Protein AF-A0A2S9FRH2-F1 (afdb_monomer_lite)

Secondary structure (DSSP, 8-state):
----TT--BTTB-S---TT-STT-EEE----STTTT------BS---TT-TTS--SB-------------STT--SS-EEE-SS-EEE----SS--

Radius of gyration: 13.75 Å; chains: 1; bounding box: 31×33×33 Å

Structure (mmCIF, N/CA/C/O backbone):
data_AF-A0A2S9FRH2-F1
#
_entry.id   AF-A0A2S9FRH2-F1
#
loop_
_atom_site.group_PDB
_atom_site.id
_atom_site.type_symbol
_atom_site.label_atom_id
_atom_site.label_alt_id
_atom_site.label_comp_id
_atom_site.label_asym_id
_atom_site.label_entity_id
_atom_site.label_seq_id
_atom_site.pdbx_PDB_ins_code
_atom_site.Cartn_x
_atom_site.Cartn_y
_atom_site.Cartn_z
_atom_site.occupancy
_atom_site.B_iso_or_equiv
_atom_site.auth_seq_id
_atom_site.auth_comp_id
_atom_site.auth_asym_id
_atom_site.auth_atom_id
_atom_site.pdbx_PDB_model_num
ATOM 1 N N . GLU A 1 1 ? 12.657 -5.627 -12.841 1.00 84.38 1 GLU A N 1
ATOM 2 C CA . GLU A 1 1 ? 13.714 -5.045 -11.987 1.00 84.38 1 GLU A CA 1
ATOM 3 C C . GLU A 1 1 ? 13.446 -5.481 -10.554 1.00 84.38 1 GLU A C 1
ATOM 5 O O . GLU A 1 1 ? 12.294 -5.766 -10.246 1.00 84.38 1 GLU A O 1
ATOM 10 N N . VAL A 1 2 ? 14.473 -5.574 -9.715 1.00 90.25 2 VAL A N 1
ATOM 11 C CA . VAL A 1 2 ? 14.316 -5.771 -8.268 1.00 90.25 2 VAL A CA 1
ATOM 12 C C . VAL A 1 2 ? 14.610 -4.438 -7.600 1.00 90.25 2 VAL A C 1
ATOM 14 O O . VAL A 1 2 ? 15.645 -3.839 -7.887 1.00 90.25 2 VAL 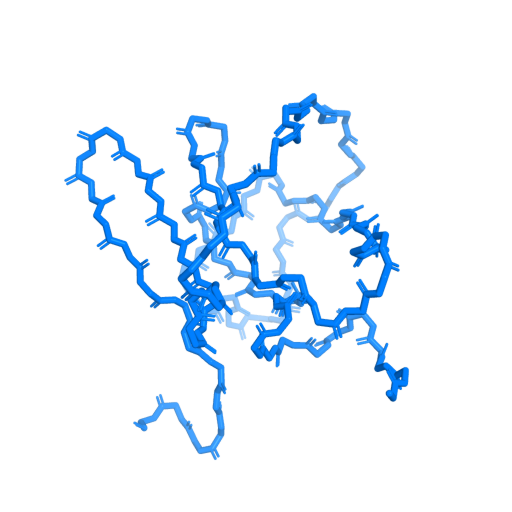A O 1
ATOM 17 N N . ARG A 1 3 ? 13.718 -3.982 -6.721 1.00 94.81 3 ARG A N 1
ATOM 18 C CA . ARG A 1 3 ? 13.918 -2.772 -5.920 1.00 94.81 3 ARG A CA 1
ATOM 19 C C . ARG A 1 3 ? 14.006 -3.115 -4.443 1.00 94.81 3 ARG A C 1
ATOM 21 O O . ARG A 1 3 ? 13.499 -4.145 -4.010 1.00 94.81 3 ARG A O 1
ATOM 28 N N . THR A 1 4 ? 14.691 -2.256 -3.695 1.00 97.38 4 THR A N 1
ATOM 29 C CA . THR A 1 4 ? 14.723 -2.336 -2.231 1.00 97.38 4 THR A CA 1
ATOM 30 C C . THR A 1 4 ? 13.320 -2.132 -1.658 1.00 97.38 4 THR A C 1
ATOM 32 O O . THR A 1 4 ? 12.522 -1.400 -2.245 1.00 97.38 4 THR A O 1
ATOM 35 N N . SER A 1 5 ? 13.032 -2.743 -0.507 1.00 97.44 5 SER A N 1
ATOM 36 C CA . SER A 1 5 ? 11.738 -2.608 0.171 1.00 97.44 5 SER A CA 1
ATOM 37 C C . SER A 1 5 ? 11.433 -1.175 0.610 1.00 97.44 5 SER A C 1
ATOM 39 O O . SER A 1 5 ? 10.267 -0.846 0.745 1.00 97.44 5 SER A O 1
ATOM 41 N N . LEU A 1 6 ? 12.454 -0.320 0.757 1.00 97.88 6 LEU A N 1
ATOM 42 C CA . LEU A 1 6 ? 12.328 1.081 1.186 1.00 97.88 6 LEU A CA 1
ATOM 43 C C . LEU A 1 6 ? 11.777 2.028 0.099 1.0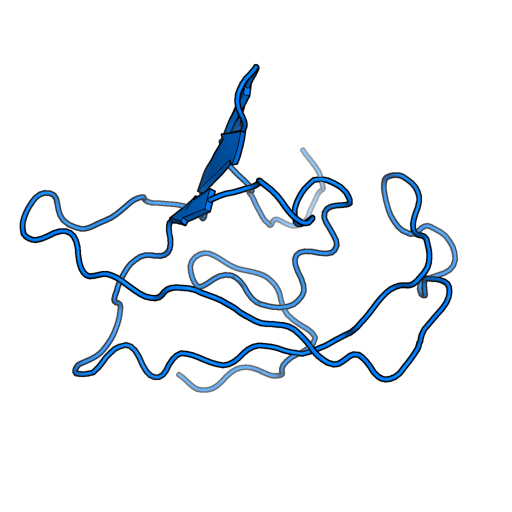0 97.88 6 LEU A C 1
ATOM 45 O O . LEU A 1 6 ? 11.582 3.212 0.343 1.00 97.88 6 LEU A O 1
ATOM 49 N N . VAL A 1 7 ? 11.601 1.561 -1.140 1.00 97.75 7 VAL A N 1
ATOM 50 C CA . VAL A 1 7 ? 11.173 2.425 -2.251 1.00 97.75 7 VAL A CA 1
ATOM 51 C C . VAL A 1 7 ? 9.694 2.198 -2.549 1.00 97.75 7 VAL A C 1
ATOM 53 O O . VAL A 1 7 ? 9.336 1.076 -2.918 1.00 97.75 7 VAL A O 1
ATOM 56 N N . PRO A 1 8 ? 8.851 3.243 -2.476 1.00 98.12 8 PRO A N 1
ATOM 57 C CA . PRO A 1 8 ? 7.525 3.201 -3.063 1.00 98.12 8 PRO A CA 1
ATOM 58 C C . PRO A 1 8 ? 7.547 3.577 -4.549 1.00 98.12 8 PRO A C 1
ATOM 60 O O . PRO A 1 8 ? 8.360 4.392 -4.993 1.00 98.12 8 PRO A O 1
ATOM 63 N N . ASP A 1 9 ? 6.655 2.971 -5.329 1.00 97.56 9 ASP A N 1
ATOM 64 C CA . ASP A 1 9 ? 6.425 3.285 -6.745 1.00 97.56 9 ASP A CA 1
ATOM 65 C C . ASP A 1 9 ? 5.079 2.671 -7.204 1.00 97.56 9 ASP A C 1
ATOM 67 O O . ASP A 1 9 ? 4.283 2.185 -6.402 1.00 97.56 9 ASP A O 1
ATOM 71 N N . VAL A 1 10 ? 4.834 2.599 -8.514 1.00 96.44 10 VAL A N 1
ATOM 72 C CA . VAL A 1 10 ? 3.644 1.996 -9.147 1.00 96.44 10 VAL A CA 1
ATOM 73 C C . VAL A 1 10 ? 3.334 0.550 -8.717 1.00 96.44 10 VAL A C 1
ATOM 75 O O . VAL A 1 10 ? 2.244 0.045 -8.986 1.00 96.44 10 VAL A O 1
ATOM 78 N N . PHE A 1 11 ? 4.281 -0.146 -8.080 1.00 96.38 11 PHE A N 1
ATOM 79 C CA . PHE A 1 11 ? 4.112 -1.503 -7.549 1.00 96.38 11 PHE A CA 1
ATOM 80 C C . PHE A 1 11 ? 3.667 -1.546 -6.076 1.00 96.38 11 PHE A C 1
ATOM 82 O O . PHE A 1 11 ? 3.512 -2.640 -5.537 1.00 96.38 11 PHE A O 1
ATOM 89 N N . GLY A 1 12 ? 3.462 -0.398 -5.425 1.00 97.69 12 GLY A N 1
ATOM 90 C CA . GLY A 1 12 ? 3.287 -0.302 -3.976 1.00 97.69 12 GLY A CA 1
ATOM 91 C C . GLY A 1 12 ? 4.624 0.008 -3.310 1.00 97.69 12 GLY A C 1
ATOM 92 O O . GLY A 1 12 ? 5.228 1.027 -3.624 1.00 97.69 12 GLY A O 1
ATOM 93 N N . GLY A 1 13 ? 5.107 -0.877 -2.436 1.00 97.69 13 GLY A N 1
ATOM 94 C CA . GLY A 1 13 ? 6.355 -0.680 -1.685 1.00 97.69 13 GLY A CA 1
ATOM 95 C C . GLY A 1 13 ? 6.138 0.083 -0.374 1.00 97.69 13 GLY A C 1
ATOM 96 O O . GLY A 1 13 ? 5.069 -0.046 0.222 1.00 97.69 13 GLY A O 1
ATOM 97 N N . ASN A 1 14 ? 7.140 0.861 0.052 1.00 98.44 14 ASN A N 1
ATOM 98 C CA . ASN A 1 14 ? 7.144 1.663 1.292 1.00 98.44 14 ASN A CA 1
ATOM 99 C C . ASN A 1 14 ? 6.234 2.898 1.181 1.00 98.44 14 ASN A C 1
ATOM 101 O O . ASN A 1 14 ? 6.704 4.027 1.061 1.00 98.44 14 ASN A O 1
ATOM 105 N N . MET A 1 15 ? 4.928 2.673 1.026 1.00 98.12 15 MET A N 1
ATOM 106 C CA . MET A 1 15 ? 3.967 3.748 0.755 1.00 98.12 15 MET A CA 1
ATOM 107 C C . MET A 1 15 ? 3.677 4.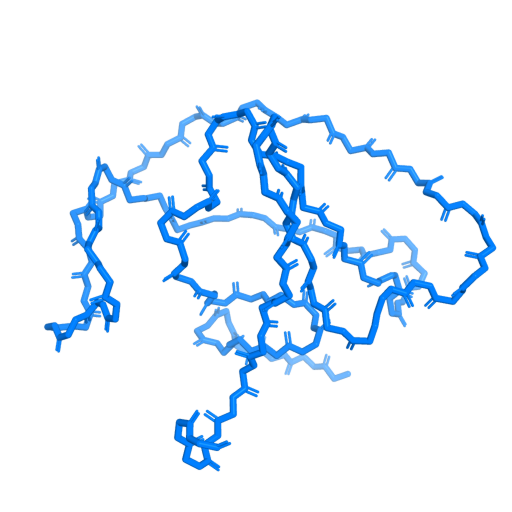611 1.982 1.00 98.12 15 MET A C 1
ATOM 109 O O . MET A 1 15 ? 3.260 5.749 1.796 1.00 98.12 15 MET A O 1
ATOM 113 N N . ASP A 1 16 ? 3.830 4.049 3.185 1.00 98.19 16 ASP A N 1
ATOM 114 C CA . ASP A 1 16 ? 3.682 4.718 4.483 1.00 98.19 16 ASP A CA 1
ATOM 115 C C . ASP A 1 16 ? 2.465 5.654 4.527 1.00 98.19 16 ASP A C 1
ATOM 117 O O . ASP A 1 16 ? 2.549 6.841 4.833 1.00 98.19 16 ASP A O 1
ATOM 121 N N . THR A 1 17 ? 1.304 5.101 4.175 1.00 97.38 17 THR A N 1
ATOM 122 C CA . THR A 1 17 ? 0.007 5.789 4.171 1.00 97.38 17 THR A CA 1
ATOM 123 C C . THR A 1 17 ? -0.815 5.276 5.355 1.00 97.38 17 THR A C 1
ATOM 125 O O . THR A 1 17 ? -1.115 4.077 5.401 1.00 97.38 17 THR A O 1
ATOM 128 N N . PRO A 1 18 ? -1.182 6.133 6.331 1.00 97.50 18 PRO A N 1
ATOM 129 C CA . PRO A 1 18 ? -1.967 5.719 7.498 1.00 97.50 18 PRO A CA 1
ATOM 130 C C . PRO A 1 18 ? -3.319 5.077 7.145 1.00 97.50 18 PRO A C 1
ATOM 132 O O . PRO A 1 18 ? -3.893 4.343 7.950 1.00 97.50 18 PRO A O 1
ATOM 135 N N . GLU A 1 19 ? -3.824 5.323 5.936 1.00 97.75 19 GLU A N 1
ATOM 136 C CA . GLU A 1 19 ? -5.049 4.747 5.390 1.00 97.75 19 GLU A CA 1
ATOM 137 C C . GLU A 1 19 ? -4.930 3.261 5.023 1.00 97.75 19 GLU A C 1
ATOM 139 O O . GLU A 1 19 ? -5.960 2.598 4.874 1.00 97.75 19 GLU A O 1
ATOM 144 N N . MET A 1 20 ? -3.716 2.702 4.912 1.00 97.12 20 MET A N 1
ATOM 145 C CA . MET A 1 20 ? -3.498 1.257 4.761 1.00 97.12 20 MET A CA 1
ATOM 146 C C . MET A 1 20 ? -3.714 0.534 6.099 1.00 97.12 20 MET A C 1
ATOM 148 O O . MET A 1 20 ? -2.798 -0.014 6.710 1.00 97.12 20 MET A O 1
ATOM 152 N N . ALA A 1 21 ? -4.958 0.539 6.562 1.00 97.00 21 ALA A N 1
ATOM 153 C CA . ALA A 1 21 ? -5.372 -0.026 7.836 1.00 97.00 21 ALA A CA 1
ATOM 154 C C . ALA A 1 21 ? -6.443 -1.112 7.653 1.00 97.00 21 ALA A C 1
ATOM 156 O O . ALA A 1 21 ? -6.968 -1.342 6.561 1.00 97.00 21 ALA A O 1
ATOM 157 N N . ALA A 1 22 ? -6.788 -1.796 8.746 1.00 97.31 22 ALA A N 1
ATOM 158 C CA . ALA A 1 22 ? -7.873 -2.771 8.742 1.00 97.31 22 ALA A CA 1
ATOM 159 C C . ALA A 1 22 ? -9.179 -2.140 8.219 1.00 97.31 22 ALA A C 1
ATOM 161 O O . ALA A 1 22 ? -9.596 -1.084 8.688 1.00 97.31 22 ALA A O 1
ATOM 162 N N . GLY A 1 23 ? -9.821 -2.810 7.258 1.00 97.94 23 GLY A N 1
ATOM 163 C CA . GLY A 1 23 ? -11.016 -2.314 6.566 1.00 97.94 23 GLY A CA 1
ATOM 164 C C . GLY A 1 23 ? -10.732 -1.630 5.224 1.00 97.94 23 GLY A C 1
ATOM 165 O O . GLY A 1 23 ? -11.659 -1.467 4.437 1.00 97.94 23 GLY A O 1
ATOM 166 N N . ALA A 1 24 ? -9.477 -1.288 4.916 1.00 98.50 24 ALA A N 1
ATOM 167 C CA . ALA A 1 24 ? -9.103 -0.801 3.593 1.00 98.50 24 ALA A CA 1
ATOM 168 C C . ALA A 1 24 ? -8.869 -1.957 2.606 1.00 98.50 24 ALA A C 1
ATOM 170 O O . ALA A 1 24 ? -8.299 -2.994 2.952 1.00 98.50 24 ALA A O 1
ATOM 171 N N . THR A 1 25 ? -9.258 -1.749 1.349 1.00 98.56 25 THR A N 1
ATOM 172 C CA . THR A 1 25 ? -8.867 -2.597 0.217 1.00 98.56 25 THR A CA 1
ATOM 173 C C . THR A 1 25 ? -7.799 -1.883 -0.600 1.00 98.56 25 THR A C 1
ATOM 175 O O . THR A 1 25 ? -8.010 -0.756 -1.046 1.00 98.56 25 THR A O 1
ATOM 178 N N . CYS A 1 26 ? -6.658 -2.540 -0.827 1.00 98.25 26 CYS A N 1
ATOM 179 C CA . CYS A 1 26 ? -5.607 -2.037 -1.708 1.00 98.25 26 CYS A CA 1
ATOM 180 C C . CYS A 1 26 ? -5.638 -2.738 -3.067 1.00 98.25 26 CYS A C 1
ATOM 182 O O . CYS A 1 26 ? -5.598 -3.965 -3.154 1.00 98.25 26 CYS A O 1
ATOM 184 N N . TYR A 1 27 ? -5.636 -1.944 -4.135 1.00 98.12 27 TYR A N 1
ATOM 185 C CA . TYR A 1 27 ? -5.544 -2.424 -5.504 1.00 98.12 27 TYR A CA 1
ATOM 186 C C . TYR A 1 27 ? -4.153 -2.157 -6.067 1.00 98.12 27 TYR A C 1
ATOM 188 O O . TYR A 1 27 ? -3.759 -1.008 -6.279 1.00 98.12 27 TYR A O 1
ATOM 196 N N . LEU A 1 28 ? -3.444 -3.239 -6.379 1.00 97.88 28 LEU A N 1
ATOM 197 C CA . LEU A 1 28 ? -2.133 -3.220 -7.019 1.00 97.88 28 LEU A CA 1
ATOM 198 C C . LEU A 1 28 ? -2.222 -3.825 -8.420 1.00 97.88 28 LEU A C 1
ATOM 200 O O . LEU A 1 28 ? -2.969 -4.775 -8.668 1.00 97.88 28 LEU A O 1
ATOM 204 N N . ARG A 1 29 ? -1.437 -3.292 -9.360 1.00 97.12 29 ARG A N 1
ATOM 205 C CA . ARG A 1 29 ? -1.294 -3.896 -10.688 1.00 97.12 29 ARG A CA 1
ATOM 206 C C . ARG A 1 29 ? -0.410 -5.141 -10.604 1.00 97.12 29 ARG A C 1
ATOM 208 O O . ARG A 1 29 ? 0.693 -5.104 -10.066 1.00 97.12 29 ARG A O 1
ATOM 215 N N . VAL A 1 30 ? -0.850 -6.228 -11.236 1.00 96.88 30 VAL A N 1
ATOM 216 C CA . VAL A 1 30 ? -0.010 -7.412 -11.464 1.00 96.88 30 VAL A CA 1
ATOM 217 C C . VAL A 1 30 ? 0.987 -7.108 -12.584 1.00 96.88 30 VAL A C 1
ATOM 219 O O . VAL A 1 30 ? 0.641 -7.155 -13.762 1.00 96.88 30 VAL A O 1
ATOM 222 N N . ASN A 1 31 ? 2.225 -6.780 -12.212 1.00 94.19 31 ASN A N 1
ATOM 223 C CA . ASN A 1 31 ? 3.285 -6.411 -13.162 1.00 94.19 31 ASN A CA 1
ATOM 224 C C . ASN A 1 31 ? 4.050 -7.621 -13.725 1.00 94.19 31 ASN A C 1
ATOM 226 O O . ASN A 1 31 ? 4.681 -7.526 -14.776 1.00 94.19 31 ASN A O 1
ATOM 230 N N . VAL A 1 32 ? 4.008 -8.756 -13.024 1.00 94.94 32 VAL A N 1
ATOM 231 C CA . VAL A 1 32 ? 4.714 -9.995 -13.381 1.00 94.94 32 VAL A CA 1
ATOM 232 C C . VAL A 1 32 ? 3.829 -11.221 -13.126 1.00 94.94 32 VAL A C 1
ATOM 234 O O . VAL A 1 32 ? 2.917 -11.150 -12.295 1.00 94.94 32 VAL A O 1
ATOM 237 N N . PRO A 1 33 ? 4.069 -12.360 -13.808 1.00 96.12 33 PRO A N 1
ATOM 238 C CA . PRO A 1 33 ? 3.331 -13.595 -13.557 1.00 96.12 33 PRO A CA 1
ATOM 239 C C . PRO A 1 33 ? 3.343 -13.988 -12.075 1.00 96.12 33 PRO A C 1
ATOM 241 O O . PRO A 1 33 ? 4.385 -13.972 -11.428 1.00 96.12 33 PRO A O 1
ATOM 244 N N . GLY A 1 34 ? 2.170 -14.334 -11.540 1.00 96.12 34 GLY A N 1
ATOM 245 C CA . GLY A 1 34 ? 2.006 -14.713 -10.133 1.00 96.12 34 GLY A CA 1
ATOM 246 C C . GLY A 1 34 ? 1.989 -13.546 -9.140 1.00 96.12 34 GLY A C 1
ATOM 247 O O . GLY A 1 34 ? 1.868 -13.805 -7.948 1.00 96.12 34 GLY A O 1
ATOM 248 N N . ALA A 1 35 ? 2.082 -12.294 -9.611 1.00 96.12 35 ALA A N 1
ATOM 249 C CA . ALA A 1 35 ? 2.109 -11.044 -8.836 1.00 96.12 35 ALA A CA 1
ATOM 250 C C . ALA A 1 35 ? 3.297 -10.869 -7.874 1.00 96.12 35 ALA A C 1
ATOM 252 O O . ALA A 1 35 ? 3.768 -9.748 -7.728 1.00 96.12 35 ALA A O 1
ATOM 253 N N . LEU A 1 36 ? 3.802 -11.955 -7.277 1.00 96.62 36 LEU A N 1
ATOM 254 C CA . LEU A 1 36 ? 4.878 -11.965 -6.282 1.00 96.62 36 LEU A CA 1
ATOM 255 C C . LEU A 1 36 ? 4.577 -11.027 -5.101 1.00 96.62 36 LEU A C 1
ATOM 257 O O . LEU A 1 36 ? 5.416 -10.228 -4.699 1.00 96.62 36 LEU A O 1
ATOM 261 N N . PHE A 1 37 ? 3.352 -11.112 -4.573 1.00 96.88 37 PHE A N 1
ATOM 262 C CA . PHE A 1 37 ? 2.891 -10.268 -3.472 1.00 96.88 37 PHE A CA 1
ATOM 263 C C . PHE A 1 37 ? 3.675 -10.528 -2.176 1.00 96.88 37 PHE A C 1
ATOM 265 O O . PHE A 1 37 ? 3.871 -11.675 -1.774 1.00 96.88 37 PHE A O 1
ATOM 272 N N . SER A 1 38 ? 4.063 -9.444 -1.507 1.00 96.62 38 SER A N 1
ATOM 273 C CA . SER A 1 38 ? 4.708 -9.429 -0.194 1.00 96.62 38 SER A CA 1
ATOM 274 C C . SER A 1 38 ? 4.187 -8.248 0.626 1.00 96.62 38 SER A C 1
ATOM 276 O O . SER A 1 38 ? 3.886 -7.202 0.054 1.00 96.62 38 SER A O 1
ATOM 278 N N . LEU A 1 39 ? 4.129 -8.401 1.949 1.00 97.25 39 LEU A N 1
ATOM 279 C CA . LEU A 1 39 ? 3.664 -7.388 2.900 1.00 97.25 39 LEU A CA 1
ATOM 280 C C . LEU A 1 39 ? 4.570 -7.386 4.141 1.00 97.25 39 LEU A C 1
ATOM 282 O O . LEU A 1 39 ? 5.041 -8.448 4.553 1.00 97.25 39 LEU A O 1
ATOM 286 N N . GLY A 1 40 ? 4.797 -6.214 4.731 1.00 97.44 40 GLY A N 1
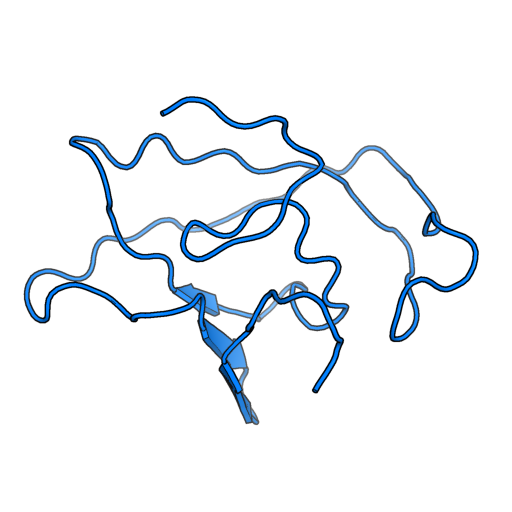ATOM 287 C CA . GLY A 1 40 ? 5.617 -6.016 5.926 1.00 97.44 40 GLY A CA 1
ATOM 288 C C . GLY A 1 40 ? 5.471 -4.592 6.465 1.00 97.44 40 GLY A C 1
ATOM 289 O O . GLY A 1 40 ? 4.552 -3.897 6.050 1.00 97.44 40 GLY A O 1
ATOM 290 N N . ASP A 1 41 ? 6.388 -4.205 7.352 1.00 98.25 41 ASP A N 1
ATOM 291 C CA . ASP A 1 41 ? 6.484 -2.870 7.967 1.00 98.25 41 ASP A CA 1
ATOM 292 C C . ASP A 1 41 ? 5.255 -2.465 8.804 1.00 98.25 41 ASP A C 1
ATOM 294 O O . ASP A 1 41 ? 4.371 -1.724 8.389 1.00 98.25 41 ASP A O 1
ATOM 298 N N . GLY A 1 42 ? 5.135 -3.071 9.988 1.00 97.62 42 GLY A N 1
ATOM 299 C CA . GLY A 1 42 ? 3.986 -2.858 10.863 1.00 97.62 42 GLY A CA 1
ATOM 300 C C . GLY A 1 42 ? 4.126 -1.600 11.717 1.00 97.62 42 GLY A C 1
ATOM 301 O O . GLY A 1 42 ? 5.000 -1.534 12.578 1.00 97.62 42 GLY A O 1
ATOM 302 N N . HIS A 1 43 ? 3.198 -0.652 11.572 1.00 98.50 43 HIS A N 1
ATOM 303 C CA . HIS A 1 43 ? 3.163 0.580 12.371 1.00 98.50 43 HIS A CA 1
ATOM 304 C C . HIS A 1 43 ? 2.024 0.560 13.390 1.00 98.50 43 HIS A C 1
ATOM 306 O O . HIS A 1 43 ? 0.850 0.604 13.025 1.00 98.50 43 HIS A O 1
ATOM 312 N N . TYR A 1 44 ? 2.324 0.556 14.693 1.00 97.56 44 TYR A N 1
ATOM 313 C CA . TYR A 1 44 ? 1.274 0.681 15.719 1.00 97.56 44 TYR A CA 1
ATOM 314 C C . TYR A 1 44 ? 0.577 2.043 15.671 1.00 97.56 44 TYR A C 1
ATOM 316 O O . TYR A 1 44 ? -0.580 2.168 16.078 1.00 97.56 44 TYR A O 1
ATOM 324 N N . ARG A 1 45 ? 1.297 3.068 15.204 1.00 97.06 45 ARG A N 1
ATOM 325 C CA . ARG A 1 45 ? 0.763 4.395 14.918 1.00 97.06 45 ARG A CA 1
ATOM 326 C C . ARG A 1 45 ? 1.718 5.167 14.016 1.00 97.06 45 ARG A C 1
ATOM 328 O O . ARG A 1 45 ? 2.911 5.214 14.301 1.00 97.06 45 ARG A O 1
ATOM 335 N N . GLN A 1 46 ? 1.156 5.848 13.027 1.00 98.44 46 GLN A N 1
ATOM 336 C CA . GLN A 1 46 ? 1.8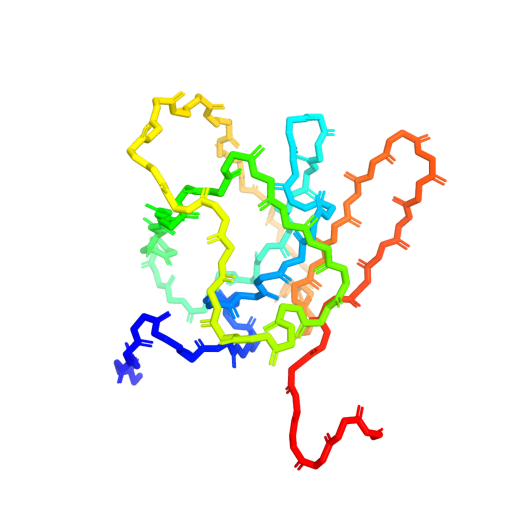45 6.792 12.155 1.00 98.44 46 GLN A CA 1
ATOM 337 C C . GLN A 1 46 ? 0.971 8.045 11.969 1.00 98.44 46 GLN A C 1
ATOM 339 O O . GLN A 1 46 ? -0.251 7.976 12.101 1.00 98.44 46 GLN A O 1
ATOM 344 N N . GLY A 1 47 ? 1.594 9.199 11.723 1.00 97.94 47 GLY A N 1
ATOM 345 C CA . GLY A 1 47 ? 0.911 10.408 11.255 1.00 97.94 47 GLY A CA 1
ATOM 346 C C . GLY A 1 47 ? 1.300 10.744 9.815 1.00 97.94 47 GLY A C 1
ATOM 347 O O . GLY A 1 47 ? 2.271 10.197 9.297 1.00 97.94 47 GLY A O 1
ATOM 348 N N . GLU A 1 48 ? 0.576 11.673 9.194 1.00 97.88 48 GLU A N 1
ATOM 349 C CA . GLU A 1 48 ? 0.845 12.091 7.814 1.00 97.88 48 GLU A CA 1
ATOM 350 C C . GLU A 1 48 ? 2.303 12.511 7.587 1.00 97.88 48 GLU A C 1
ATOM 352 O O . GLU A 1 48 ? 2.860 13.334 8.322 1.00 97.88 48 GLU A O 1
ATOM 357 N N . GLY A 1 49 ? 2.904 11.941 6.542 1.00 97.00 49 GLY A N 1
ATOM 358 C CA . GLY A 1 49 ? 4.242 12.273 6.059 1.00 97.00 49 GLY A CA 1
ATOM 359 C C . GLY A 1 49 ? 5.413 11.688 6.846 1.00 97.00 49 GLY A C 1
ATOM 360 O O . GLY A 1 49 ? 6.542 11.956 6.449 1.00 97.00 49 GLY A O 1
ATOM 361 N N . GLU A 1 50 ? 5.175 10.954 7.943 1.00 97.81 50 GLU A N 1
ATOM 362 C CA . GLU A 1 50 ? 6.216 10.229 8.698 1.00 97.81 50 GLU A CA 1
ATOM 363 C C . GLU A 1 50 ? 7.499 11.064 8.921 1.00 97.81 50 GLU A C 1
ATOM 365 O O . GLU A 1 50 ? 8.628 10.637 8.707 1.00 97.81 50 GLU A O 1
ATOM 370 N N . SER A 1 51 ? 7.329 12.333 9.300 1.00 97.62 51 SER A N 1
ATOM 371 C CA . SER A 1 51 ? 8.379 13.351 9.107 1.00 97.62 51 SER A CA 1
ATOM 372 C C . SER A 1 51 ? 9.716 13.095 9.821 1.00 97.62 51 SER A C 1
ATOM 374 O O . SER A 1 51 ? 10.746 13.612 9.389 1.00 97.62 51 SER A O 1
ATOM 376 N N . CYS A 1 52 ? 9.726 12.319 10.908 1.00 97.44 52 CYS A N 1
ATOM 377 C CA . CYS A 1 52 ? 10.955 11.927 11.602 1.00 97.44 52 CYS A CA 1
ATOM 378 C C . CYS A 1 52 ? 11.657 10.701 10.988 1.00 97.44 52 CYS A C 1
ATOM 380 O O . CYS A 1 52 ? 12.740 10.347 11.450 1.00 97.44 52 CYS A O 1
ATOM 382 N N . GLY A 1 53 ? 11.064 10.092 9.957 1.00 97.88 53 GLY A N 1
ATOM 383 C CA . GLY A 1 53 ? 11.596 8.982 9.166 1.00 97.88 53 GLY A CA 1
ATOM 384 C C . GLY A 1 53 ? 11.240 7.578 9.656 1.00 97.88 53 GLY A C 1
ATOM 385 O O . GLY A 1 53 ? 11.743 6.627 9.071 1.00 97.88 53 GLY A O 1
ATOM 386 N N . THR A 1 54 ? 10.468 7.453 10.738 1.00 98.25 54 THR A N 1
ATOM 387 C CA . THR A 1 54 ? 9.950 6.176 11.261 1.00 98.25 54 THR A CA 1
ATOM 388 C C . THR A 1 54 ? 8.619 6.402 11.972 1.00 98.25 54 THR A C 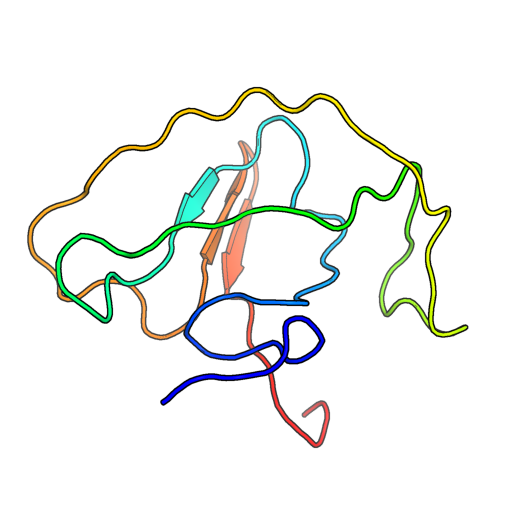1
ATOM 390 O O . THR A 1 54 ? 8.423 7.456 12.598 1.00 98.25 54 THR A O 1
ATOM 393 N N . ALA A 1 55 ? 7.771 5.383 12.012 1.00 98.38 55 ALA A N 1
ATOM 394 C CA . ALA A 1 55 ? 6.563 5.337 12.816 1.00 98.38 55 ALA A CA 1
ATOM 395 C C . ALA A 1 55 ? 6.826 4.722 14.207 1.00 98.38 55 ALA A C 1
ATOM 397 O O . ALA A 1 55 ? 7.959 4.595 14.683 1.00 98.38 55 ALA A O 1
ATOM 398 N N . VAL A 1 56 ? 5.755 4.342 14.914 1.00 98.38 56 VAL A N 1
ATOM 399 C CA . VAL A 1 56 ? 5.869 3.426 16.058 1.00 98.38 56 VAL A CA 1
ATOM 400 C C . VAL A 1 56 ? 5.972 1.993 15.524 1.00 98.38 56 VAL A C 1
ATOM 402 O O . VAL A 1 56 ? 4.963 1.293 15.420 1.00 98.38 56 VAL A O 1
ATOM 405 N N . GLU A 1 57 ? 7.191 1.582 15.186 1.00 98.50 57 GLU A N 1
ATOM 406 C CA . GLU A 1 57 ? 7.490 0.294 14.546 1.00 98.50 57 GLU A CA 1
ATOM 407 C C . GLU A 1 57 ? 7.213 -0.926 15.432 1.00 98.50 57 GLU A C 1
ATOM 409 O O . GLU A 1 57 ? 7.535 -0.948 16.627 1.00 98.50 57 GLU A O 1
ATOM 414 N N . GLY A 1 58 ? 6.677 -1.995 14.838 1.00 97.25 58 GLY A N 1
ATOM 415 C CA . GLY A 1 58 ? 6.424 -3.242 15.548 1.00 97.25 58 GLY A CA 1
ATOM 416 C C . GLY A 1 58 ? 6.099 -4.445 14.666 1.00 97.25 58 GLY A C 1
ATOM 417 O O . GLY A 1 58 ? 5.549 -4.342 13.574 1.00 97.25 58 GLY A O 1
ATOM 418 N N . ALA A 1 59 ? 6.407 -5.640 15.176 1.00 97.62 59 ALA A N 1
ATOM 419 C CA . ALA A 1 59 ? 5.973 -6.881 14.545 1.00 97.62 59 ALA A CA 1
ATOM 420 C C . ALA A 1 59 ? 4.444 -7.021 14.632 1.00 97.62 59 ALA A C 1
ATOM 422 O O . ALA A 1 59 ? 3.859 -6.859 15.704 1.00 97.62 59 ALA A O 1
ATOM 423 N N . MET A 1 60 ? 3.804 -7.387 13.522 1.00 96.25 60 MET A N 1
ATOM 424 C CA . MET A 1 60 ? 2.353 -7.545 13.444 1.00 96.25 60 MET A CA 1
ATOM 425 C C . MET A 1 60 ? 1.952 -8.904 12.884 1.00 96.25 60 MET A C 1
ATOM 427 O O . MET A 1 60 ? 2.585 -9.436 11.976 1.00 96.25 60 MET A O 1
ATOM 431 N N . ASN A 1 61 ? 0.841 -9.430 13.399 1.00 96.69 61 ASN A N 1
ATOM 432 C CA . ASN A 1 61 ? 0.124 -10.540 12.783 1.00 96.69 61 ASN A CA 1
ATOM 433 C C . ASN A 1 61 ? -1.061 -9.963 12.012 1.00 96.69 61 ASN A C 1
ATOM 435 O O . ASN A 1 61 ? -2.016 -9.479 12.620 1.00 96.69 61 ASN A O 1
ATOM 439 N N . VAL A 1 62 ? -0.994 -10.009 10.684 1.00 95.88 62 VAL A N 1
ATOM 440 C CA . VAL A 1 62 ? -2.018 -9.443 9.800 1.00 95.88 62 VAL A CA 1
ATOM 441 C C . VAL A 1 62 ? -2.716 -10.573 9.051 1.00 95.88 62 VAL A C 1
ATOM 443 O O . VAL A 1 62 ? -2.070 -11.487 8.545 1.00 95.88 62 VAL A O 1
ATOM 446 N N . THR A 1 63 ? -4.045 -10.516 8.980 1.00 97.94 63 THR A N 1
ATOM 447 C CA . THR A 1 63 ? -4.841 -11.378 8.098 1.00 97.94 63 THR A CA 1
ATOM 448 C C . THR A 1 63 ? -5.315 -10.545 6.920 1.00 97.94 63 THR A C 1
ATOM 450 O O . THR A 1 63 ? -5.961 -9.519 7.118 1.00 97.94 63 THR A O 1
ATOM 453 N N . VAL A 1 64 ? -5.006 -10.991 5.705 1.00 97.81 64 VAL A N 1
ATOM 454 C CA . VAL A 1 64 ? -5.432 -10.340 4.463 1.00 97.81 64 VAL A CA 1
ATOM 455 C C . VAL A 1 64 ? -6.181 -11.328 3.579 1.00 97.81 64 VAL A C 1
ATOM 457 O O . VAL A 1 64 ? -5.912 -12.530 3.609 1.00 97.81 64 VAL A O 1
ATOM 460 N N . ILE A 1 65 ? -7.102 -10.811 2.771 1.00 98.44 65 ILE A N 1
ATOM 461 C CA . ILE A 1 65 ? -7.709 -11.545 1.661 1.00 98.44 65 ILE A CA 1
ATOM 462 C C . ILE A 1 65 ? -7.040 -11.043 0.386 1.00 98.44 65 ILE A C 1
ATOM 464 O O . ILE A 1 65 ? -6.960 -9.839 0.161 1.00 98.44 65 ILE A O 1
ATOM 468 N N . VAL A 1 66 ? -6.556 -11.969 -0.438 1.00 98.12 66 VAL A N 1
ATOM 469 C CA . VAL A 1 66 ? -5.966 -11.652 -1.740 1.00 98.12 66 VAL A CA 1
ATOM 470 C C . VAL A 1 66 ? -6.875 -12.218 -2.818 1.00 98.12 66 VAL A C 1
ATOM 472 O O . VAL A 1 66 ? -7.117 -13.424 -2.850 1.00 98.12 66 VAL A O 1
ATOM 475 N N . ASP A 1 67 ? -7.354 -11.346 -3.700 1.00 97.88 67 ASP A N 1
ATOM 476 C CA . ASP A 1 67 ? -8.184 -11.709 -4.848 1.00 97.88 67 ASP A CA 1
ATOM 477 C C . ASP A 1 67 ? -7.626 -11.089 -6.140 1.00 97.88 67 ASP A C 1
ATOM 479 O O . ASP A 1 67 ? -6.830 -10.146 -6.112 1.00 97.88 67 ASP A O 1
ATOM 483 N N . LEU A 1 68 ? -8.010 -11.645 -7.289 1.00 97.06 68 LEU A N 1
ATOM 484 C CA . LEU A 1 68 ? -7.503 -11.263 -8.599 1.00 97.06 68 LEU A CA 1
ATOM 485 C C . LEU A 1 68 ? -8.615 -10.755 -9.513 1.00 97.06 68 LEU A C 1
ATOM 487 O O . LEU A 1 68 ? -9.359 -11.525 -10.120 1.00 97.06 68 LEU A O 1
ATOM 491 N N . ILE A 1 69 ? -8.613 -9.444 -9.736 1.00 96.88 69 ILE A N 1
ATOM 492 C CA . ILE A 1 69 ? -9.460 -8.803 -10.741 1.00 96.88 69 ILE A CA 1
ATOM 493 C C . ILE A 1 69 ? -8.842 -9.017 -12.129 1.00 96.88 69 ILE A C 1
ATOM 495 O O . ILE A 1 69 ? -7.707 -8.620 -12.401 1.00 96.88 69 ILE A O 1
ATOM 499 N N . LYS A 1 70 ? -9.589 -9.672 -13.023 1.00 95.56 70 LYS A N 1
ATOM 500 C CA . LYS A 1 70 ? -9.178 -9.924 -14.413 1.00 95.56 70 LYS A CA 1
ATOM 501 C C . LYS A 1 70 ? -9.642 -8.793 -15.334 1.00 95.56 70 LYS A C 1
ATOM 503 O O . LYS A 1 70 ? -10.736 -8.263 -15.176 1.00 95.56 70 LYS A O 1
ATOM 508 N N . GLY A 1 71 ? -8.843 -8.497 -16.359 1.00 88.38 71 GLY A N 1
ATOM 509 C CA . GLY A 1 71 ? -9.134 -7.430 -17.324 1.00 88.38 71 GLY A CA 1
ATOM 510 C C . GLY A 1 71 ? -8.699 -6.039 -16.839 1.00 88.38 71 GLY A C 1
ATOM 511 O O . GLY A 1 71 ? -8.240 -5.871 -15.716 1.00 88.38 71 GLY A O 1
ATOM 512 N N . GLY A 1 72 ? -8.765 -5.034 -17.718 1.00 81.06 72 GLY A N 1
ATOM 513 C CA . GLY A 1 72 ? -8.551 -3.623 -17.352 1.00 81.06 72 GLY A CA 1
ATOM 514 C C . GLY A 1 72 ? -7.107 -3.176 -17.074 1.00 81.06 72 GLY A C 1
ATOM 515 O O . GLY A 1 72 ? -6.901 -2.016 -16.736 1.00 81.06 72 GLY A O 1
ATOM 516 N N . GLY A 1 73 ? -6.104 -4.053 -17.205 1.00 87.06 73 GLY A N 1
ATOM 517 C CA . GLY A 1 73 ? -4.678 -3.704 -17.076 1.00 87.06 73 GLY A CA 1
ATOM 518 C C . GLY A 1 73 ? -4.208 -3.312 -15.666 1.00 87.06 73 GLY A C 1
ATOM 519 O O . GLY A 1 73 ? -3.017 -3.091 -15.474 1.00 87.06 73 GLY A O 1
ATOM 520 N N . GLY A 1 74 ? -5.104 -3.244 -14.678 1.00 93.38 74 GLY A N 1
ATOM 521 C CA . GLY A 1 74 ? -4.809 -2.768 -13.324 1.00 93.38 74 GLY A CA 1
ATOM 522 C C . GLY A 1 74 ? -4.574 -1.250 -13.248 1.00 93.38 74 GLY A C 1
ATOM 523 O O . GLY A 1 74 ? -4.337 -0.592 -14.272 1.00 93.38 74 GLY A O 1
ATOM 524 N N . PRO A 1 75 ? -4.628 -0.663 -12.041 1.00 95.88 75 PRO A N 1
ATOM 525 C CA . PRO A 1 75 ? -4.496 0.778 -11.882 1.00 95.88 75 PRO A CA 1
ATOM 526 C C . PRO A 1 75 ? -3.070 1.245 -12.231 1.00 95.88 75 PRO A C 1
ATOM 528 O O . PRO A 1 75 ? -2.118 0.473 -12.154 1.00 95.88 75 PRO A O 1
ATOM 531 N N . ALA A 1 76 ? -2.923 2.496 -12.681 1.00 95.62 76 ALA A N 1
ATOM 532 C CA . ALA A 1 76 ? -1.611 3.059 -13.030 1.00 95.62 76 ALA A CA 1
ATOM 533 C C . ALA A 1 76 ? -0.713 3.276 -11.800 1.00 95.62 76 ALA A C 1
ATOM 535 O O . ALA A 1 76 ? 0.495 3.098 -11.892 1.00 95.62 76 ALA A O 1
ATOM 536 N N . TRP A 1 77 ? -1.339 3.609 -10.674 1.00 98.19 77 TRP A N 1
ATOM 537 C CA . TRP A 1 77 ? -0.759 3.767 -9.344 1.00 98.19 77 TRP A CA 1
ATOM 538 C C . TRP A 1 77 ? -1.588 2.947 -8.350 1.00 98.19 77 TRP A C 1
ATOM 540 O O . TRP A 1 77 ? -2.767 2.708 -8.641 1.00 98.19 77 TRP A O 1
ATOM 550 N N . PRO A 1 78 ? -1.034 2.523 -7.201 1.00 98.31 78 PRO A N 1
ATOM 551 C CA . PRO A 1 78 ? -1.815 1.884 -6.150 1.00 98.31 78 PRO A CA 1
ATOM 552 C C . PRO A 1 78 ? -3.069 2.693 -5.802 1.00 98.31 78 PRO A C 1
ATOM 554 O O . PRO A 1 78 ? -3.057 3.927 -5.784 1.00 98.31 78 PRO A O 1
ATOM 557 N N . ARG A 1 79 ? -4.175 1.996 -5.546 1.00 98.25 79 ARG A N 1
ATOM 558 C CA . ARG A 1 79 ? -5.418 2.618 -5.074 1.00 98.25 79 ARG A CA 1
ATOM 559 C C . ARG A 1 79 ? -5.828 2.025 -3.747 1.00 98.25 79 ARG A C 1
ATOM 561 O O . ARG A 1 79 ? -5.633 0.830 -3.536 1.00 98.25 79 ARG A O 1
ATOM 568 N N . LEU A 1 80 ? -6.436 2.852 -2.910 1.00 98.56 80 LEU A N 1
ATOM 569 C CA . LEU A 1 80 ? -7.080 2.421 -1.678 1.00 98.56 80 LEU A CA 1
ATOM 570 C C . LEU A 1 80 ? -8.571 2.720 -1.762 1.00 98.56 80 LEU A C 1
ATOM 572 O O . LEU A 1 80 ? -8.989 3.737 -2.320 1.00 98.56 80 LEU A O 1
ATOM 576 N N . GLU A 1 81 ? -9.358 1.824 -1.195 1.00 98.62 81 GLU A N 1
ATOM 577 C CA . GLU A 1 81 ? -10.791 1.982 -1.018 1.00 98.62 81 GLU A CA 1
ATOM 578 C C . GLU A 1 81 ? -11.146 1.668 0.428 1.00 98.62 81 GLU A C 1
ATOM 580 O O . GLU A 1 81 ? -10.725 0.651 0.981 1.00 98.62 81 GLU A O 1
ATOM 585 N N . THR A 1 82 ? -11.914 2.564 1.031 1.00 98.38 82 THR A N 1
ATOM 586 C CA . THR A 1 82 ? -12.564 2.372 2.328 1.00 98.38 82 THR A CA 1
ATOM 587 C C . THR A 1 82 ? -14.063 2.589 2.153 1.00 98.38 82 THR A C 1
ATOM 589 O O . THR A 1 82 ? -14.510 3.045 1.100 1.00 98.38 82 THR A O 1
ATOM 592 N N . ASP A 1 83 ? -14.845 2.371 3.209 1.00 97.88 83 ASP A N 1
ATOM 593 C CA . ASP A 1 83 ? -16.297 2.612 3.203 1.00 97.88 83 ASP A CA 1
ATOM 594 C C . ASP A 1 83 ? -16.697 4.051 2.829 1.00 97.88 83 ASP A C 1
ATOM 596 O O . ASP A 1 83 ? -17.859 4.323 2.526 1.00 97.88 83 ASP A O 1
ATOM 600 N N . THR A 1 84 ? -15.757 4.997 2.897 1.00 98.06 84 THR A N 1
ATOM 601 C CA . THR A 1 84 ? -16.038 6.430 2.750 1.00 98.06 84 THR A CA 1
ATOM 602 C C . THR A 1 84 ? -15.234 7.115 1.650 1.00 98.06 84 THR A C 1
ATOM 604 O O . THR A 1 84 ? -15.649 8.180 1.196 1.00 98.06 84 THR A O 1
ATOM 607 N N . HIS A 1 85 ? -14.109 6.542 1.210 1.00 98.31 85 HIS A N 1
ATOM 608 C CA . HIS A 1 85 ? -13.186 7.217 0.298 1.00 98.31 85 HIS A CA 1
ATOM 609 C C . HIS A 1 85 ? -12.580 6.266 -0.736 1.00 98.31 85 HIS A C 1
ATOM 611 O O . HIS A 1 85 ? -12.224 5.127 -0.439 1.00 98.31 85 HIS A O 1
ATOM 617 N N . LEU A 1 86 ? -12.387 6.804 -1.942 1.00 98.25 86 LEU A N 1
ATOM 618 C CA . LEU A 1 86 ? -11.518 6.243 -2.973 1.00 98.25 86 LEU A CA 1
ATOM 619 C C . LEU A 1 86 ? -10.266 7.109 -3.076 1.00 98.25 86 LEU A C 1
ATOM 621 O O . LEU A 1 86 ? -10.364 8.334 -3.152 1.00 98.25 86 LEU A O 1
ATOM 625 N N . MET A 1 87 ? -9.097 6.477 -3.101 1.00 98.44 87 MET A N 1
ATOM 626 C CA . MET A 1 87 ? -7.802 7.153 -3.036 1.00 98.44 87 MET A CA 1
ATOM 627 C C . MET A 1 87 ? -6.836 6.593 -4.083 1.00 98.44 87 MET A C 1
ATOM 629 O O . MET A 1 87 ? -6.902 5.421 -4.459 1.00 98.44 87 MET A O 1
ATOM 633 N N . CYS A 1 88 ? -5.921 7.439 -4.553 1.00 98.00 88 CYS A N 1
ATOM 634 C CA . CYS A 1 88 ? -4.830 7.073 -5.452 1.00 98.00 88 CYS A CA 1
ATOM 635 C C . CYS A 1 88 ? -3.509 7.447 -4.777 1.00 98.00 88 CYS A C 1
ATOM 637 O O . CYS A 1 88 ? -3.318 8.612 -4.440 1.00 98.00 88 CYS A O 1
ATOM 639 N N . VAL A 1 89 ? -2.612 6.479 -4.595 1.00 97.81 89 VAL A N 1
ATOM 640 C CA . VAL A 1 89 ? -1.330 6.670 -3.905 1.00 97.81 89 VAL A CA 1
ATOM 641 C C . VAL A 1 89 ? -0.237 6.850 -4.953 1.00 97.81 89 VAL A C 1
ATOM 643 O O . VAL A 1 89 ? 0.166 5.896 -5.615 1.00 97.81 89 VAL A O 1
ATOM 646 N N . GLY A 1 90 ? 0.186 8.096 -5.157 1.00 97.69 90 GLY A N 1
ATOM 647 C CA . GLY A 1 90 ? 1.294 8.443 -6.045 1.00 97.69 90 GLY A CA 1
ATOM 648 C C . GLY A 1 90 ? 2.606 8.550 -5.276 1.00 97.69 90 GLY A C 1
ATOM 649 O O . GLY A 1 90 ? 2.622 9.019 -4.142 1.00 97.69 90 GLY A O 1
ATOM 650 N N . SER A 1 91 ? 3.713 8.151 -5.897 1.00 97.88 91 SER A N 1
ATOM 651 C CA . SER A 1 91 ? 5.049 8.313 -5.317 1.00 97.88 91 SER A CA 1
ATOM 652 C C . SER A 1 91 ? 5.957 9.010 -6.313 1.00 97.88 91 SER A C 1
ATOM 654 O O . SER A 1 91 ? 6.161 8.542 -7.431 1.00 97.88 91 SER A O 1
ATOM 656 N N . GLY A 1 92 ? 6.493 10.154 -5.908 1.00 97.12 92 GLY A N 1
ATOM 657 C CA . GLY A 1 92 ? 7.295 11.017 -6.758 1.00 97.12 92 GLY A CA 1
ATOM 658 C C . GLY A 1 92 ? 8.309 11.801 -5.944 1.00 97.12 92 GLY A C 1
ATOM 659 O O . GLY A 1 92 ? 8.264 11.840 -4.713 1.00 97.12 92 GLY A O 1
ATOM 660 N N . ARG A 1 93 ? 9.274 12.382 -6.655 1.00 97.06 93 ARG A N 1
ATOM 661 C CA . ARG A 1 93 ? 10.156 13.424 -6.131 1.00 97.06 93 ARG A CA 1
ATOM 662 C C . ARG A 1 93 ? 10.275 14.500 -7.218 1.00 97.06 93 ARG A C 1
ATOM 664 O O . ARG A 1 93 ? 10.730 14.153 -8.312 1.00 97.06 93 ARG A O 1
ATOM 671 N N . PRO A 1 94 ? 9.907 15.766 -6.955 1.00 97.75 94 PRO A N 1
ATOM 672 C CA . PRO A 1 94 ? 9.459 16.321 -5.670 1.00 97.75 94 PRO A CA 1
ATOM 673 C C . PRO A 1 94 ? 8.041 15.849 -5.268 1.00 97.75 94 PRO A C 1
ATOM 675 O O . PRO A 1 94 ? 7.523 14.911 -5.868 1.00 97.75 94 PRO A O 1
ATOM 678 N N . LEU A 1 95 ? 7.486 16.403 -4.184 1.00 96.56 95 LEU A N 1
ATOM 679 C CA . LEU A 1 95 ? 6.188 15.974 -3.640 1.00 96.56 95 LEU A CA 1
ATOM 680 C C . LEU A 1 95 ? 5.015 16.403 -4.542 1.00 96.56 95 LEU A C 1
ATOM 682 O O . LEU A 1 95 ? 3.987 15.730 -4.565 1.00 96.56 95 LEU A O 1
ATOM 686 N N . GLU A 1 96 ? 5.182 17.521 -5.249 1.00 94.94 96 GLU A N 1
ATOM 687 C CA . GLU A 1 96 ? 4.264 18.086 -6.245 1.00 94.94 96 GLU A CA 1
ATOM 688 C C . GLU A 1 96 ? 4.303 17.338 -7.584 1.00 94.94 96 GLU A C 1
ATOM 690 O O . GLU A 1 96 ? 3.208 17.141 -8.163 1.00 94.94 96 GLU A O 1
#

Sequence (96 aa):
EVRTSLVPDVFGGNMDTPEMAAGATCYLRVNVPGALFSLGDGHYRQGEGESCGTAVEGAMNVTVIVDLIKGGGGPAWPRLETDTHLMCVGSGRPLE

pLDDT: mean 96.81, std 2.77, range [81.06, 98.62]

Foldseek 3Di:
DDDDQCDQALQGGVLQDPLPDPQKDKWHFQPDPPSPDDDDWDAPDDDPPNPVVHHNTDDDDDDDDDDDDDDDRTDSHMWMDHPVDTGGRHDDPPPD